Protein AF-A0A9D9D081-F1 (afdb_monomer_lite)

Secondary structure (DSSP, 8-state):
--TTTTHHHHHHHHHTT--------HHHHHHHHHHHT--HHHHHHHHHHHHHTS---TTS-SS-SSSHHHHHHHHHHHHHTT-

Structure (mmCIF, N/CA/C/O backbone):
data_AF-A0A9D9D081-F1
#
_entry.id   AF-A0A9D9D081-F1
#
loop_
_atom_site.group_PDB
_atom_site.id
_atom_site.type_symbol
_atom_site.label_atom_id
_atom_site.label_alt_id
_atom_site.label_comp_id
_atom_site.label_asym_id
_atom_site.label_entity_id
_atom_site.label_seq_id
_atom_site.pdbx_PDB_ins_code
_atom_site.Cartn_x
_atom_site.Cartn_y
_atom_site.Cartn_z
_atom_site.occupancy
_atom_site.B_iso_or_equiv
_atom_site.auth_seq_id
_atom_site.auth_comp_id
_atom_site.auth_asym_id
_atom_site.auth_atom_id
_atom_site.pdbx_PDB_model_num
ATOM 1 N N . MET A 1 1 ? -59.131 -11.587 46.318 1.00 52.41 1 MET A N 1
ATOM 2 C CA . MET A 1 1 ? -58.031 -12.472 45.870 1.00 52.41 1 MET A CA 1
ATOM 3 C C . MET A 1 1 ? -57.355 -11.872 44.628 1.00 52.41 1 MET A C 1
ATOM 5 O O . MET A 1 1 ? -57.620 -12.339 43.536 1.00 52.41 1 MET A O 1
ATOM 9 N N . THR A 1 2 ? -56.531 -10.818 44.746 1.00 55.09 2 THR A N 1
ATOM 10 C CA . THR A 1 2 ? -56.005 -10.112 43.539 1.00 55.09 2 THR A CA 1
ATOM 11 C C . THR A 1 2 ? -54.607 -9.481 43.672 1.00 55.09 2 THR A C 1
ATOM 13 O O . THR A 1 2 ? -54.017 -9.113 42.663 1.00 55.09 2 THR A O 1
ATOM 16 N N . ARG A 1 3 ? -53.995 -9.412 44.866 1.00 56.81 3 ARG A N 1
ATOM 17 C CA . ARG A 1 3 ? -52.678 -8.751 45.056 1.00 56.81 3 ARG A CA 1
ATOM 18 C C . ARG A 1 3 ? -51.472 -9.534 44.507 1.00 56.81 3 ARG A C 1
ATOM 20 O O . ARG A 1 3 ? -50.412 -8.950 44.326 1.00 56.81 3 ARG A O 1
ATOM 27 N N . ARG A 1 4 ? -51.616 -10.837 44.223 1.00 55.69 4 ARG A N 1
ATOM 28 C CA . ARG A 1 4 ? -50.516 -11.691 43.722 1.00 55.69 4 ARG A CA 1
ATOM 29 C C . ARG A 1 4 ? -50.225 -11.516 42.224 1.00 55.69 4 ARG A C 1
ATOM 31 O O . ARG A 1 4 ? -49.100 -11.765 41.816 1.00 55.69 4 ARG A O 1
ATOM 38 N N . PHE A 1 5 ? -51.191 -11.048 41.425 1.00 55.97 5 PHE A N 1
ATOM 39 C CA . PHE A 1 5 ? -51.030 -10.937 39.965 1.00 55.97 5 PHE A CA 1
ATOM 40 C C . PHE A 1 5 ? -50.182 -9.721 39.539 1.00 55.97 5 PHE A C 1
ATOM 42 O O . PHE A 1 5 ? -49.529 -9.757 38.503 1.00 55.97 5 PHE A O 1
ATOM 49 N N . PHE A 1 6 ? -50.123 -8.675 40.371 1.00 56.06 6 PHE A N 1
ATOM 50 C CA . PHE A 1 6 ? -49.327 -7.465 40.111 1.00 56.06 6 PHE A CA 1
ATOM 51 C C . PHE A 1 6 ? -47.840 -7.589 40.487 1.00 56.06 6 PHE A C 1
ATOM 53 O O . PHE A 1 6 ? -47.035 -6.772 40.051 1.00 56.06 6 PHE A O 1
ATOM 60 N N . LEU A 1 7 ? -47.453 -8.605 41.267 1.00 60.31 7 LEU A N 1
ATOM 61 C CA . LEU A 1 7 ? -46.059 -8.802 41.693 1.00 60.31 7 LEU A CA 1
ATOM 62 C C . LEU A 1 7 ? -45.191 -9.483 40.617 1.00 60.31 7 LEU A C 1
ATOM 64 O O . LEU A 1 7 ? -43.978 -9.302 40.598 1.00 60.31 7 LEU A O 1
ATOM 68 N N . LEU A 1 8 ? -45.808 -10.227 39.694 1.00 63.09 8 LEU A N 1
ATOM 69 C CA . LEU A 1 8 ? -45.128 -10.983 38.637 1.00 63.09 8 LEU A CA 1
ATOM 70 C C . LEU A 1 8 ? -44.512 -10.118 37.510 1.00 63.09 8 LEU A C 1
ATOM 72 O O . LEU A 1 8 ? -43.359 -10.373 37.161 1.00 63.09 8 LEU A O 1
ATOM 76 N N . PRO A 1 9 ? -45.179 -9.074 36.966 1.00 66.62 9 PRO A N 1
ATOM 77 C CA . PRO A 1 9 ? -44.549 -8.203 35.966 1.00 66.62 9 PRO A CA 1
ATOM 78 C C . PRO A 1 9 ? -43.446 -7.320 36.570 1.00 66.62 9 PRO A C 1
ATOM 80 O O . PRO A 1 9 ? -42.457 -7.028 35.902 1.00 66.62 9 PRO A O 1
ATOM 83 N N . ALA A 1 10 ? -43.575 -6.944 37.847 1.00 64.38 10 ALA A N 1
ATOM 84 C CA . ALA A 1 10 ? -42.559 -6.172 38.561 1.00 64.38 10 ALA A CA 1
ATOM 85 C C . ALA A 1 10 ? -41.264 -6.978 38.766 1.00 64.38 10 ALA A C 1
ATOM 87 O O . ALA A 1 10 ? -40.172 -6.440 38.603 1.00 64.38 10 ALA A O 1
ATOM 88 N N . LEU A 1 11 ? -41.377 -8.282 39.046 1.00 64.25 11 LEU A N 1
ATOM 89 C CA . LEU A 1 11 ? -40.227 -9.180 39.166 1.00 64.25 11 LEU A CA 1
ATOM 90 C C . LEU A 1 11 ? -39.519 -9.398 37.815 1.00 64.25 11 LEU A C 1
ATOM 92 O O . LEU A 1 11 ? -38.293 -9.413 37.770 1.00 64.25 11 LEU A O 1
ATOM 96 N N . LEU A 1 12 ? -40.270 -9.493 36.710 1.00 65.88 12 LEU A N 1
ATOM 97 C CA . LEU A 1 12 ? -39.714 -9.652 35.357 1.00 65.88 12 LEU A CA 1
ATOM 98 C C . LEU A 1 12 ? -38.937 -8.404 34.881 1.00 65.88 12 LEU A C 1
ATOM 100 O O . LEU A 1 12 ? -37.909 -8.534 34.222 1.00 65.88 12 LEU A O 1
ATOM 104 N N . LEU A 1 13 ? -39.388 -7.202 35.259 1.00 63.12 13 LEU A N 1
ATOM 105 C CA . LEU A 1 13 ? -38.691 -5.932 35.002 1.00 63.12 13 LEU A CA 1
ATOM 106 C C . LEU A 1 13 ? -37.372 -5.806 35.785 1.00 63.12 13 LEU A C 1
ATOM 108 O O . LEU A 1 13 ? -36.395 -5.276 35.261 1.00 63.12 13 LEU A O 1
ATOM 112 N N . LEU A 1 14 ? -37.321 -6.331 37.013 1.00 61.06 14 LEU A N 1
ATOM 113 C CA . LEU A 1 14 ? -36.123 -6.318 37.863 1.00 61.06 14 LEU A CA 1
ATOM 114 C C . LEU A 1 14 ? -35.006 -7.254 37.358 1.00 61.06 14 LEU A C 1
ATOM 116 O O . LEU A 1 14 ? -33.832 -6.940 37.533 1.00 61.06 14 LEU A O 1
ATOM 120 N N . LEU A 1 15 ? -35.343 -8.356 36.677 1.00 61.03 15 LEU A N 1
ATOM 121 C CA . LEU A 1 15 ? -34.368 -9.277 36.065 1.00 61.03 15 LEU A CA 1
ATOM 122 C C . LEU A 1 15 ? -33.652 -8.694 34.828 1.00 61.03 15 LEU A C 1
ATOM 124 O O . LEU A 1 15 ? -32.541 -9.114 34.512 1.00 61.03 15 LEU A O 1
ATOM 128 N N . GLY A 1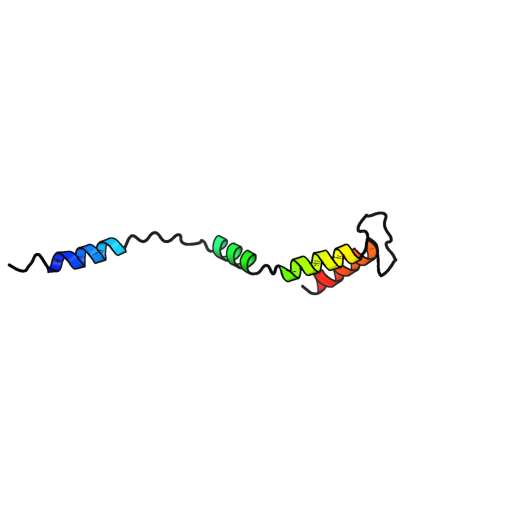 16 ? -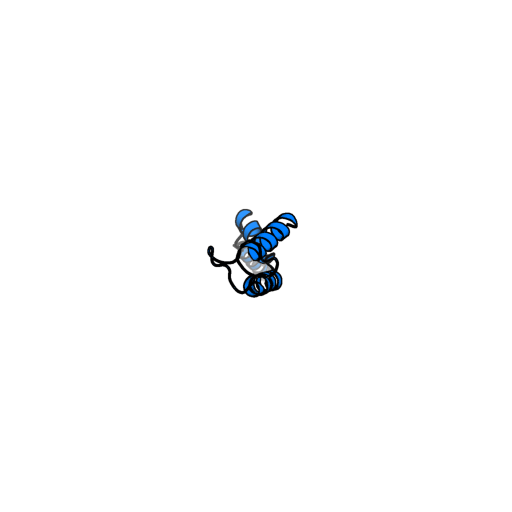34.244 -7.715 34.134 1.00 61.00 16 GLY A N 1
ATOM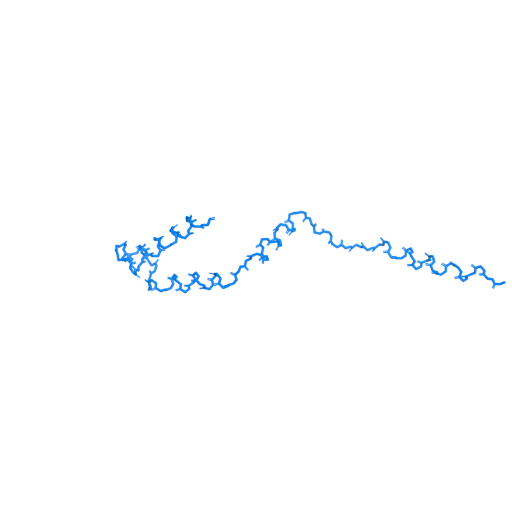 129 C CA . GLY A 1 16 ? -33.664 -7.119 32.920 1.00 61.00 16 GLY A CA 1
ATOM 130 C C . GLY A 1 16 ? -32.508 -6.135 33.156 1.00 61.00 16 GLY A C 1
ATOM 131 O O . GLY A 1 16 ? -31.785 -5.813 32.215 1.00 61.00 16 GLY A O 1
ATOM 132 N N . ALA A 1 17 ? -32.313 -5.657 34.390 1.00 59.38 17 ALA A N 1
ATOM 133 C CA . ALA A 1 17 ? -31.352 -4.595 34.707 1.00 59.38 17 ALA A CA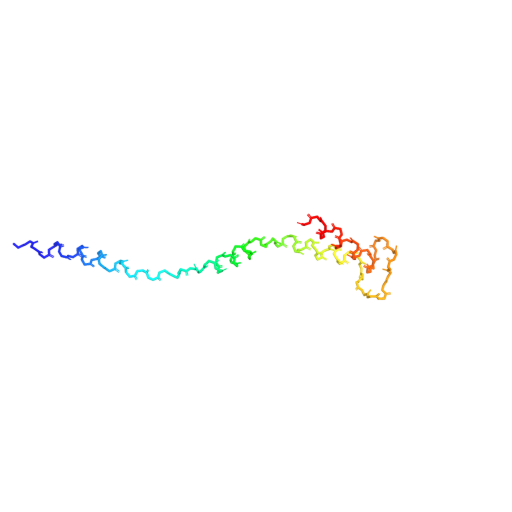 1
ATOM 134 C C . ALA A 1 17 ? -29.883 -5.066 34.768 1.00 59.38 17 ALA A C 1
ATOM 136 O O . ALA A 1 17 ? -28.972 -4.248 34.662 1.00 59.38 17 ALA A O 1
ATOM 137 N N . CYS A 1 18 ? -29.629 -6.372 34.888 1.00 56.62 18 CYS A N 1
ATOM 138 C CA . CYS A 1 18 ? -28.279 -6.942 34.903 1.00 56.62 18 CYS A CA 1
ATOM 139 C C . CYS A 1 18 ? -27.842 -7.416 33.507 1.00 56.62 18 CYS A C 1
ATOM 141 O O . CYS A 1 18 ? -27.363 -8.536 33.343 1.00 56.62 18 CYS A O 1
ATOM 143 N N . ARG A 1 19 ? -28.013 -6.585 32.472 1.00 64.19 19 ARG A N 1
ATOM 144 C CA . ARG A 1 19 ? -27.337 -6.822 31.189 1.00 64.19 19 ARG A CA 1
ATOM 145 C C . ARG A 1 19 ? -25.896 -6.323 31.287 1.00 64.19 19 ARG A C 1
ATOM 147 O O . ARG A 1 19 ? -25.622 -5.140 31.100 1.00 64.19 19 ARG A O 1
ATOM 154 N N . ASN A 1 20 ? -24.971 -7.239 31.563 1.00 63.38 20 ASN A N 1
ATOM 155 C CA . ASN A 1 20 ? -23.547 -7.015 31.327 1.00 63.38 20 ASN A CA 1
ATOM 156 C C . ASN A 1 20 ? -23.281 -7.125 29.819 1.00 63.38 20 ASN A C 1
ATOM 158 O O . ASN A 1 20 ? -22.837 -8.163 29.336 1.00 63.38 20 ASN A O 1
ATOM 162 N N . GLU A 1 21 ? -23.587 -6.072 29.061 1.00 67.88 21 GLU A N 1
ATOM 163 C CA . GLU A 1 21 ? -23.044 -5.954 27.709 1.00 67.88 21 GLU A CA 1
ATOM 164 C C . GLU A 1 21 ? -21.541 -5.663 27.818 1.00 67.88 21 GLU A C 1
ATOM 166 O O . GLU A 1 21 ? -21.154 -4.764 28.578 1.00 67.88 21 GLU A O 1
ATOM 171 N N . PRO A 1 22 ? -20.679 -6.409 27.105 1.00 70.88 22 PRO A N 1
ATOM 172 C CA . PRO A 1 22 ? -19.273 -6.059 26.991 1.00 70.88 22 PRO A CA 1
ATOM 173 C C . PRO A 1 22 ? -19.180 -4.651 26.400 1.00 70.88 22 PRO A C 1
ATOM 175 O O . PRO A 1 22 ? -19.471 -4.433 25.225 1.00 70.88 22 PRO A O 1
ATOM 178 N N . ARG A 1 23 ? -18.830 -3.664 27.225 1.00 70.50 23 ARG A N 1
ATOM 179 C CA . ARG A 1 23 ? -18.598 -2.303 26.745 1.00 70.50 23 ARG A CA 1
ATOM 180 C C . ARG A 1 23 ? -17.204 -2.284 26.148 1.00 70.50 23 ARG A C 1
ATOM 182 O O . ARG A 1 23 ? -16.235 -2.367 26.898 1.00 70.50 23 ARG A O 1
ATOM 189 N N . MET A 1 24 ? -17.116 -2.183 24.825 1.00 73.69 24 MET A N 1
ATOM 190 C CA . MET A 1 24 ? -15.837 -1.920 24.171 1.00 73.69 24 MET A CA 1
ATOM 191 C C . MET A 1 24 ? -15.257 -0.633 24.750 1.00 73.69 24 MET A C 1
ATOM 193 O O . MET A 1 24 ? -15.930 0.400 24.822 1.00 73.69 24 MET A O 1
ATOM 197 N N . THR A 1 25 ? -14.007 -0.696 25.177 1.0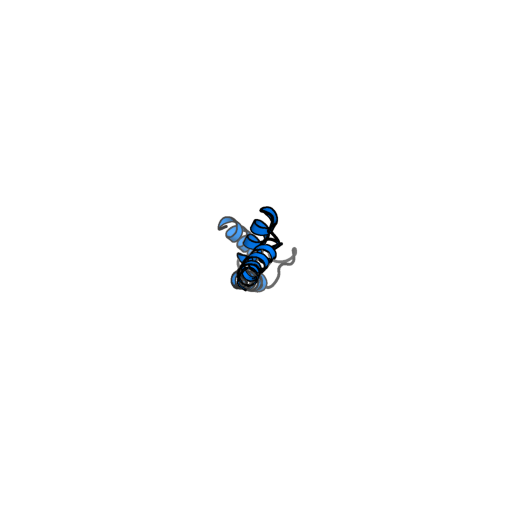0 85.56 25 THR A N 1
ATOM 198 C CA . THR A 1 25 ? -13.258 0.493 25.564 1.00 85.56 25 THR A CA 1
ATOM 199 C C . THR A 1 25 ? -13.045 1.394 24.338 1.00 85.56 25 THR A C 1
ATOM 201 O O . THR A 1 25 ? -13.033 0.907 23.204 1.00 85.56 25 THR A O 1
ATOM 204 N N . PRO A 1 26 ? -12.822 2.710 24.515 1.00 86.06 26 PRO A N 1
ATOM 205 C CA . PRO A 1 26 ? -12.519 3.604 23.394 1.00 86.06 26 PRO A CA 1
ATOM 206 C C . PRO A 1 26 ? -11.293 3.184 22.564 1.00 86.06 26 PRO A C 1
ATOM 208 O O . PRO A 1 26 ? -11.174 3.553 21.401 1.00 86.06 26 PRO A O 1
ATOM 211 N N . CYS A 1 27 ? -10.354 2.437 23.150 1.00 90.56 27 CYS A N 1
ATOM 212 C CA . CYS A 1 27 ? -9.213 1.876 22.425 1.00 90.56 27 CYS A CA 1
ATOM 213 C C . CYS A 1 27 ? -9.651 0.716 21.518 1.00 90.56 27 CYS A C 1
ATOM 215 O O . CYS A 1 27 ? -9.341 0.701 20.330 1.00 90.56 27 CYS A O 1
ATOM 217 N N . GLU A 1 28 ? -10.437 -0.219 22.055 1.00 92.31 28 GLU A N 1
ATOM 218 C CA . GLU A 1 28 ? -10.960 -1.358 21.295 1.00 92.31 28 GLU A CA 1
ATOM 219 C C . GLU A 1 28 ? -11.853 -0.912 20.136 1.00 92.31 28 GLU A C 1
ATOM 221 O O . GLU A 1 28 ? -11.754 -1.475 19.048 1.00 92.31 28 GLU A O 1
ATOM 226 N N . SER A 1 29 ? -12.673 0.129 20.322 1.00 91.31 29 SER A N 1
ATOM 227 C CA . SER A 1 29 ? -13.505 0.661 19.238 1.00 91.31 29 SER A CA 1
ATOM 228 C C . SER A 1 29 ? -12.676 1.295 18.115 1.00 91.31 29 SER A C 1
ATOM 230 O O . SER A 1 29 ? -12.996 1.097 16.944 1.00 91.31 29 SER A O 1
ATOM 232 N N . GLN A 1 30 ? -11.587 1.999 18.443 1.00 95.19 30 GLN A N 1
ATOM 233 C CA . GLN A 1 30 ? -10.661 2.552 17.448 1.00 95.19 30 GLN A CA 1
ATOM 234 C C . GLN A 1 30 ? -9.932 1.450 16.674 1.00 95.19 30 GLN A C 1
ATOM 236 O O . GLN A 1 30 ? -9.841 1.521 15.450 1.00 95.19 30 GLN A O 1
ATOM 241 N N . ILE A 1 31 ? -9.459 0.409 17.364 1.00 95.31 31 ILE A N 1
ATOM 242 C CA . ILE A 1 31 ? -8.805 -0.739 16.722 1.00 95.31 31 ILE A CA 1
ATOM 243 C C . ILE A 1 31 ? -9.796 -1.472 15.811 1.00 95.31 31 ILE A C 1
ATOM 245 O O . ILE A 1 31 ? -9.469 -1.764 14.662 1.00 95.31 31 ILE A O 1
ATOM 249 N N . ALA A 1 32 ? -11.019 -1.725 16.284 1.00 95.62 32 ALA A N 1
ATOM 250 C CA . ALA A 1 32 ? -12.059 -2.374 15.491 1.00 95.62 32 ALA A CA 1
ATOM 251 C C . ALA A 1 32 ? -12.407 -1.564 14.233 1.00 95.62 32 ALA A C 1
ATOM 253 O O . ALA A 1 32 ? -12.531 -2.138 13.152 1.00 95.62 32 ALA A O 1
ATOM 254 N N . ALA A 1 33 ? -12.500 -0.236 14.352 1.00 95.94 33 ALA A N 1
ATOM 255 C CA . ALA A 1 33 ? -12.728 0.648 13.214 1.00 95.94 33 ALA A CA 1
ATOM 256 C C . ALA A 1 33 ? -11.561 0.619 12.213 1.00 95.94 33 ALA A C 1
ATOM 258 O O . ALA A 1 33 ? -11.796 0.524 11.011 1.00 95.94 33 ALA A O 1
ATOM 259 N N . ALA A 1 34 ? -10.314 0.642 12.693 1.00 95.81 34 ALA A N 1
ATOM 260 C CA . ALA A 1 34 ? -9.132 0.566 11.835 1.00 95.81 34 ALA A CA 1
ATOM 261 C C . ALA A 1 34 ? -9.067 -0.760 11.061 1.00 95.81 34 ALA A C 1
ATOM 263 O O . ALA A 1 34 ? -8.787 -0.760 9.866 1.00 95.81 34 ALA A O 1
ATOM 264 N N . VAL A 1 35 ? -9.378 -1.884 11.717 1.00 96.31 35 VAL A N 1
ATOM 265 C CA . VAL A 1 35 ? -9.428 -3.205 11.071 1.00 96.31 35 VAL A CA 1
ATOM 266 C C . VAL A 1 35 ? -10.573 -3.286 10.061 1.00 96.31 35 VAL A C 1
ATOM 268 O O . VAL A 1 35 ? -10.379 -3.808 8.967 1.00 96.31 35 VAL A O 1
ATOM 271 N N . ALA A 1 36 ? -11.750 -2.742 10.386 1.00 96.19 36 ALA A N 1
ATOM 272 C CA . ALA A 1 36 ? -12.896 -2.723 9.476 1.00 96.19 36 ALA A CA 1
ATOM 273 C C . ALA A 1 36 ? -12.667 -1.850 8.229 1.00 96.19 36 ALA A C 1
ATOM 275 O O . ALA A 1 36 ? -13.287 -2.092 7.197 1.00 96.19 36 ALA A O 1
ATOM 276 N N . ALA A 1 37 ? -11.781 -0.854 8.313 1.00 96.38 37 ALA A N 1
ATOM 277 C CA . ALA A 1 37 ? -11.416 0.011 7.194 1.00 96.38 37 ALA A CA 1
ATOM 278 C C . ALA A 1 37 ? -10.407 -0.626 6.215 1.00 96.38 37 ALA A C 1
ATOM 280 O O . ALA A 1 37 ? -10.100 -0.023 5.187 1.00 96.38 37 ALA A O 1
ATOM 281 N N . VAL A 1 38 ? -9.872 -1.817 6.512 1.00 95.75 38 VAL A N 1
ATOM 282 C CA . VAL A 1 38 ? -8.934 -2.511 5.619 1.00 95.75 38 VAL A CA 1
ATOM 283 C C . VAL A 1 38 ? -9.676 -3.061 4.401 1.00 95.75 38 VAL A C 1
ATOM 285 O O . VAL A 1 38 ? -10.512 -3.955 4.515 1.00 95.75 38 VAL A O 1
ATOM 288 N N . ASP A 1 39 ? -9.315 -2.563 3.219 1.00 96.44 39 ASP A N 1
ATOM 289 C CA . ASP A 1 39 ? -9.842 -3.034 1.940 1.00 96.44 39 ASP A CA 1
ATOM 290 C C . ASP A 1 39 ? -8.972 -4.155 1.340 1.00 96.44 39 ASP A C 1
ATOM 292 O O . ASP A 1 39 ? -7.785 -3.976 1.051 1.00 96.44 39 ASP A O 1
ATOM 296 N N . ILE A 1 40 ? -9.578 -5.324 1.125 1.00 97.06 40 ILE A N 1
ATOM 297 C CA . ILE A 1 40 ? -8.902 -6.511 0.587 1.00 97.06 40 ILE A CA 1
ATOM 298 C C . ILE A 1 40 ? -8.483 -6.321 -0.873 1.00 97.06 40 ILE A C 1
ATOM 300 O O . ILE A 1 40 ? -7.425 -6.819 -1.271 1.00 97.06 40 ILE A O 1
ATOM 304 N N . ASP A 1 41 ? -9.265 -5.598 -1.671 1.00 97.50 41 ASP A N 1
ATOM 305 C CA . ASP A 1 41 ? -8.959 -5.421 -3.091 1.00 97.50 41 ASP A CA 1
ATOM 306 C C . ASP A 1 41 ? -7.762 -4.485 -3.286 1.00 97.50 41 ASP A C 1
ATOM 308 O O . ASP A 1 41 ? -6.897 -4.741 -4.131 1.00 97.50 41 ASP A O 1
ATOM 312 N N . SER A 1 42 ? -7.613 -3.485 -2.414 1.00 93.88 42 SER A N 1
ATOM 313 C CA . SER A 1 42 ? -6.390 -2.689 -2.310 1.00 93.88 42 SER A CA 1
ATOM 314 C C . SER A 1 42 ? -5.158 -3.550 -2.011 1.00 93.88 42 SER A C 1
ATOM 316 O O . SER A 1 42 ? -4.132 -3.384 -2.676 1.00 93.88 42 SER A O 1
ATOM 318 N N . VAL A 1 43 ? -5.237 -4.495 -1.062 1.00 95.75 43 VAL A N 1
ATOM 319 C CA . VAL A 1 43 ? -4.108 -5.393 -0.735 1.00 95.75 43 VAL A CA 1
ATOM 320 C C . VAL A 1 43 ? -3.744 -6.283 -1.923 1.00 95.75 43 VAL A C 1
ATOM 322 O O . VAL A 1 43 ? -2.562 -6.418 -2.242 1.00 95.75 43 VAL A O 1
ATOM 325 N N . ARG A 1 44 ? -4.739 -6.857 -2.612 1.00 97.94 44 ARG A N 1
ATOM 326 C CA . ARG A 1 44 ? -4.510 -7.665 -3.822 1.00 97.94 44 ARG A CA 1
ATOM 327 C C . ARG A 1 44 ? -3.831 -6.853 -4.916 1.00 97.94 44 ARG A C 1
ATOM 329 O O . ARG A 1 44 ? -2.792 -7.269 -5.414 1.00 97.94 44 ARG A O 1
ATOM 336 N N . THR A 1 45 ? -4.343 -5.654 -5.186 1.00 96.50 45 THR A N 1
ATOM 337 C CA . THR A 1 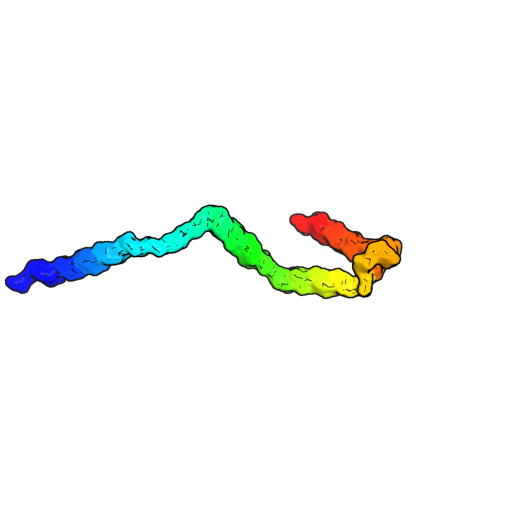45 ? -3.757 -4.729 -6.165 1.00 96.50 45 THR A CA 1
ATOM 338 C C . THR A 1 45 ? -2.287 -4.448 -5.844 1.00 96.50 45 THR A C 1
ATOM 340 O O . THR A 1 45 ? -1.441 -4.480 -6.728 1.00 96.50 45 THR A O 1
ATOM 343 N N . TYR A 1 46 ? -1.940 -4.219 -4.571 1.00 95.25 46 TYR A N 1
ATOM 344 C CA . TYR A 1 46 ? -0.541 -4.039 -4.165 1.00 95.25 46 TYR A CA 1
ATOM 345 C C . TYR A 1 46 ? 0.336 -5.250 -4.485 1.00 95.25 46 TYR A C 1
ATOM 347 O O . TYR A 1 46 ? 1.472 -5.077 -4.926 1.00 95.25 46 TYR A O 1
ATOM 355 N N . ILE A 1 47 ? -0.163 -6.458 -4.230 1.00 96.31 47 ILE A N 1
ATOM 356 C CA . ILE A 1 47 ? 0.572 -7.693 -4.503 1.00 96.31 47 ILE A CA 1
ATOM 357 C C . ILE A 1 47 ? 0.792 -7.846 -6.009 1.00 96.31 47 ILE A C 1
ATOM 359 O O . ILE A 1 47 ? 1.932 -8.062 -6.421 1.00 96.31 47 ILE A O 1
ATOM 363 N N . ASP A 1 48 ? -0.262 -7.683 -6.808 1.00 97.06 48 ASP A N 1
ATOM 364 C CA . ASP A 1 48 ? -0.211 -7.855 -8.261 1.00 97.06 48 ASP A CA 1
ATOM 365 C C . ASP A 1 48 ? 0.774 -6.868 -8.908 1.00 97.06 48 ASP A C 1
ATOM 367 O O . ASP A 1 48 ? 1.660 -7.277 -9.663 1.00 97.06 48 ASP A O 1
ATOM 371 N N . GLU A 1 49 ? 0.712 -5.591 -8.520 1.00 96.12 49 GLU A N 1
ATOM 372 C CA . GLU A 1 49 ? 1.640 -4.549 -8.983 1.00 96.12 49 GLU A CA 1
ATOM 373 C C . GLU A 1 49 ? 3.092 -4.858 -8.582 1.00 96.12 49 GLU A C 1
ATOM 375 O O . GLU A 1 49 ? 4.013 -4.765 -9.392 1.00 96.12 49 GLU A O 1
ATOM 380 N N . LEU A 1 50 ? 3.329 -5.288 -7.335 1.00 95.69 50 LEU A N 1
ATOM 381 C CA . LEU A 1 50 ? 4.686 -5.585 -6.862 1.00 95.69 50 LEU A CA 1
ATOM 382 C C . LEU A 1 50 ? 5.294 -6.835 -7.509 1.00 95.69 50 LEU A C 1
ATOM 384 O O . LEU A 1 50 ? 6.518 -6.920 -7.641 1.00 95.69 50 LEU A O 1
ATOM 388 N N . VAL A 1 51 ? 4.471 -7.817 -7.880 1.00 95.62 51 VAL A N 1
ATOM 389 C CA . VAL A 1 51 ? 4.922 -9.033 -8.573 1.00 95.62 51 VAL A CA 1
ATOM 390 C C . VAL A 1 51 ? 5.202 -8.756 -10.055 1.00 95.62 51 VAL A C 1
ATOM 392 O O . VAL A 1 51 ? 6.117 -9.364 -10.616 1.00 95.62 51 VAL A O 1
ATOM 395 N N . ALA A 1 52 ? 4.510 -7.792 -10.673 1.00 96.81 52 ALA A N 1
ATOM 396 C CA . ALA A 1 52 ? 4.713 -7.418 -12.074 1.00 96.81 52 ALA A CA 1
ATOM 397 C C . ALA A 1 52 ? 6.147 -6.936 -12.392 1.00 96.81 52 ALA A C 1
ATOM 399 O O . ALA A 1 52 ? 6.629 -7.142 -13.506 1.00 96.81 52 ALA A O 1
ATOM 400 N N . PHE A 1 53 ? 6.886 -6.401 -11.408 1.00 97.06 53 PHE A N 1
ATOM 401 C CA . PHE A 1 53 ? 8.291 -5.984 -11.570 1.00 97.06 53 PHE A CA 1
ATOM 402 C C . PHE A 1 53 ? 9.297 -7.143 -11.742 1.00 97.06 53 PHE A C 1
ATOM 404 O O . PHE A 1 53 ? 10.499 -6.893 -11.875 1.00 97.06 53 PHE A O 1
ATOM 411 N N . GLN A 1 54 ? 8.833 -8.403 -11.755 1.00 94.38 54 GLN A N 1
ATOM 412 C CA . GLN A 1 54 ? 9.588 -9.661 -11.920 1.00 94.38 54 GLN A CA 1
ATOM 413 C C . GLN A 1 54 ? 10.509 -10.025 -10.749 1.00 94.38 54 GLN A C 1
ATOM 415 O O . GLN A 1 54 ? 10.515 -11.167 -10.294 1.00 94.38 54 GLN A O 1
ATOM 420 N N . THR A 1 55 ? 11.297 -9.076 -10.243 1.00 94.25 55 THR A N 1
ATOM 421 C CA . THR A 1 55 ? 12.213 -9.284 -9.118 1.00 94.25 55 THR A CA 1
ATOM 422 C C . THR A 1 55 ? 12.278 -8.058 -8.216 1.00 94.25 55 THR A C 1
ATOM 424 O O . THR A 1 55 ? 12.232 -6.919 -8.670 1.00 94.25 55 THR A O 1
ATOM 427 N N . ARG A 1 56 ? 12.406 -8.317 -6.913 1.00 92.94 56 ARG A N 1
ATOM 428 C CA . ARG A 1 56 ? 12.615 -7.322 -5.846 1.00 92.94 56 ARG A CA 1
ATOM 429 C C . ARG A 1 56 ? 13.886 -7.635 -5.055 1.00 92.94 56 ARG A C 1
ATOM 431 O O . ARG A 1 56 ? 14.025 -7.263 -3.896 1.00 92.94 56 ARG A O 1
ATOM 438 N N . HIS A 1 57 ? 14.798 -8.394 -5.660 1.00 95.19 57 HIS A N 1
ATOM 439 C CA . HIS A 1 57 ? 16.090 -8.678 -5.054 1.00 95.19 57 HIS A CA 1
ATOM 440 C C . HIS A 1 57 ? 16.975 -7.426 -5.107 1.00 95.19 57 HIS A C 1
ATOM 442 O O . HIS A 1 57 ? 16.976 -6.712 -6.110 1.00 95.19 57 HIS A O 1
ATOM 448 N N . THR A 1 58 ? 17.767 -7.173 -4.067 1.00 95.06 58 THR A N 1
ATOM 449 C CA . THR A 1 58 ? 18.597 -5.957 -3.949 1.00 95.06 58 THR A CA 1
ATOM 450 C C . THR A 1 58 ? 19.677 -5.840 -5.030 1.00 95.06 58 THR A C 1
ATOM 452 O O . THR A 1 58 ? 20.063 -4.734 -5.382 1.00 95.06 58 THR A O 1
ATOM 455 N N . LEU A 1 59 ? 20.123 -6.966 -5.601 1.00 96.00 59 LEU A N 1
ATOM 456 C CA . LEU A 1 59 ? 21.065 -7.010 -6.737 1.00 96.00 59 LEU A CA 1
ATOM 457 C C . LEU A 1 59 ? 20.406 -6.869 -8.125 1.00 96.00 59 LEU A C 1
ATOM 459 O O . LEU A 1 59 ? 21.087 -7.006 -9.136 1.00 96.00 59 LEU A O 1
ATOM 463 N N . SER A 1 60 ? 19.088 -6.671 -8.205 1.00 96.62 60 SER A N 1
ATOM 464 C CA . SER A 1 60 ? 18.413 -6.467 -9.494 1.00 96.62 60 SER A CA 1
ATOM 465 C C . SER A 1 60 ? 18.598 -5.041 -10.031 1.00 96.62 60 SER A C 1
ATOM 467 O O . SER A 1 60 ? 19.197 -4.190 -9.375 1.00 96.62 60 SER A O 1
ATOM 469 N N . SER A 1 61 ? 18.103 -4.780 -11.247 1.00 96.25 61 SER A N 1
ATOM 470 C CA . SER A 1 61 ? 18.243 -3.473 -11.896 1.00 96.25 61 SER A CA 1
ATOM 471 C C . SER A 1 61 ? 17.685 -2.337 -11.033 1.00 96.25 61 SER A C 1
ATOM 473 O O . SER A 1 61 ? 16.573 -2.424 -10.506 1.00 96.25 61 SER A O 1
ATOM 475 N N . GLN A 1 62 ? 18.464 -1.261 -10.919 1.00 96.19 62 GLN A N 1
ATOM 476 C CA . GLN A 1 62 ? 18.068 -0.026 -10.237 1.00 96.19 62 GLN A CA 1
ATOM 477 C C . GLN A 1 62 ? 17.577 1.055 -11.207 1.00 96.19 62 GLN A C 1
ATOM 479 O O . GLN A 1 62 ? 16.923 1.998 -10.778 1.00 96.19 62 GLN A O 1
ATOM 484 N N . SER A 1 63 ? 17.899 0.936 -12.497 1.00 96.44 63 SER A N 1
ATOM 485 C CA . SER A 1 63 ? 17.648 1.973 -13.504 1.00 96.44 63 SER A CA 1
ATOM 486 C C . SER A 1 63 ? 16.626 1.578 -14.567 1.00 96.44 63 SER A C 1
ATOM 488 O O . SER A 1 63 ? 16.173 2.443 -15.312 1.00 96.44 63 SER A O 1
ATOM 490 N N . ASP A 1 64 ? 16.257 0.297 -14.660 1.00 96.44 64 ASP A N 1
ATOM 491 C CA . ASP A 1 64 ? 15.186 -0.122 -15.564 1.00 96.44 64 ASP A CA 1
ATOM 492 C C . ASP A 1 64 ? 13.841 0.409 -15.032 1.00 96.44 64 ASP A C 1
ATOM 494 O O . ASP A 1 64 ? 13.502 0.143 -13.876 1.00 96.44 64 ASP A O 1
ATOM 498 N N . PRO A 1 65 ? 13.069 1.156 -15.840 1.00 95.25 65 PRO A N 1
ATOM 499 C CA . PRO A 1 65 ? 11.830 1.783 -15.385 1.00 95.25 65 PRO A CA 1
ATOM 500 C C . PRO A 1 65 ? 10.677 0.790 -15.176 1.00 95.25 65 PRO A C 1
ATOM 502 O O . PRO A 1 65 ? 9.661 1.155 -14.594 1.00 95.25 65 PRO A O 1
ATOM 505 N N . SER A 1 66 ? 10.800 -0.444 -15.673 1.00 95.31 66 SER A N 1
ATOM 506 C CA . SER A 1 66 ? 9.707 -1.423 -15.744 1.00 95.31 66 SER A CA 1
ATOM 507 C C . SER A 1 66 ? 9.927 -2.680 -14.902 1.00 95.31 66 SER A C 1
ATOM 509 O O . SER A 1 66 ? 8.979 -3.419 -14.644 1.00 95.31 66 SER A O 1
ATOM 511 N N . ARG A 1 67 ? 11.164 -2.962 -14.482 1.00 96.00 67 ARG A N 1
ATOM 512 C CA . ARG A 1 67 ? 11.519 -4.190 -13.754 1.00 96.00 67 ARG A CA 1
ATOM 513 C C . ARG A 1 67 ? 12.636 -3.962 -12.746 1.00 96.00 67 ARG A C 1
ATOM 515 O O . ARG A 1 67 ? 13.460 -3.066 -12.894 1.00 96.00 67 ARG A O 1
ATOM 522 N N . GLY A 1 68 ? 12.719 -4.859 -11.771 1.00 96.88 68 GLY A N 1
ATOM 523 C CA . GLY A 1 68 ? 13.747 -4.816 -10.737 1.00 96.88 68 GLY A CA 1
ATOM 524 C C . GLY A 1 68 ? 13.393 -3.930 -9.546 1.00 96.88 68 GLY A C 1
ATOM 525 O O . GLY A 1 68 ? 12.309 -3.352 -9.451 1.00 96.88 68 GLY A O 1
ATOM 526 N N . ILE A 1 69 ? 14.337 -3.848 -8.609 1.00 97.75 69 ILE A N 1
ATOM 527 C CA . ILE A 1 69 ? 14.169 -3.160 -7.330 1.00 97.75 69 ILE A CA 1
ATOM 528 C C . ILE A 1 69 ? 13.943 -1.656 -7.510 1.00 97.75 69 ILE A C 1
ATOM 530 O O . ILE A 1 69 ? 13.146 -1.083 -6.773 1.00 97.75 69 ILE A O 1
ATOM 534 N N . GLY A 1 70 ? 14.581 -1.031 -8.507 1.00 97.25 70 GLY A N 1
ATOM 535 C CA . GLY A 1 70 ? 14.430 0.402 -8.772 1.00 97.25 70 GLY A CA 1
ATOM 536 C C . GLY A 1 70 ? 12.985 0.785 -9.094 1.00 97.25 70 GLY A C 1
ATOM 537 O O . GLY A 1 70 ? 12.410 1.646 -8.427 1.00 97.25 70 GLY A O 1
ATOM 538 N N . ALA A 1 71 ? 12.370 0.085 -10.054 1.00 97.62 71 ALA A N 1
ATOM 539 C CA . ALA A 1 71 ? 10.979 0.305 -10.446 1.00 97.62 71 ALA A CA 1
ATOM 540 C C . ALA A 1 71 ? 9.999 0.066 -9.281 1.00 97.62 71 ALA A C 1
ATOM 542 O O . ALA A 1 71 ? 9.120 0.890 -9.029 1.00 97.62 71 ALA A O 1
ATOM 543 N N . ALA A 1 72 ? 10.196 -1.013 -8.513 1.00 97.25 72 ALA A N 1
ATOM 544 C CA . ALA A 1 72 ? 9.348 -1.333 -7.365 1.00 97.25 72 ALA A CA 1
ATOM 545 C C . ALA A 1 72 ? 9.422 -0.272 -6.249 1.00 97.25 72 ALA A C 1
ATOM 547 O O . ALA A 1 72 ? 8.396 0.094 -5.673 1.00 97.25 72 ALA A O 1
ATOM 548 N N . VAL A 1 73 ? 10.621 0.243 -5.948 1.00 96.44 73 VAL A N 1
ATOM 549 C CA . VAL A 1 73 ? 10.816 1.308 -4.950 1.00 96.44 73 VAL A CA 1
ATOM 550 C C . VAL A 1 73 ? 10.186 2.615 -5.419 1.00 96.44 73 VAL A C 1
ATOM 552 O O . VAL A 1 73 ? 9.470 3.242 -4.643 1.00 96.44 73 VAL A O 1
ATOM 555 N N . ALA A 1 74 ? 10.396 3.003 -6.680 1.00 96.38 74 ALA A N 1
ATOM 556 C CA . ALA A 1 74 ? 9.796 4.212 -7.241 1.00 96.38 74 ALA A CA 1
ATOM 557 C C . ALA A 1 74 ? 8.260 4.159 -7.188 1.00 96.38 74 ALA A C 1
ATOM 559 O O . ALA A 1 74 ? 7.616 5.125 -6.777 1.00 96.38 74 ALA A O 1
ATOM 560 N N . TYR A 1 75 ? 7.674 3.006 -7.522 1.00 95.94 75 TYR A N 1
ATOM 561 C CA . TYR A 1 75 ? 6.237 2.772 -7.396 1.00 95.94 75 TYR A CA 1
ATOM 562 C C . TYR A 1 75 ? 5.740 2.940 -5.952 1.00 95.94 75 TYR A C 1
ATOM 564 O O . TYR A 1 75 ? 4.764 3.658 -5.714 1.00 95.94 75 TYR A O 1
ATOM 572 N N . LEU A 1 76 ? 6.410 2.306 -4.981 1.00 95.69 76 LEU A N 1
ATOM 573 C CA . LEU A 1 76 ? 6.035 2.394 -3.567 1.00 95.69 76 LEU A CA 1
ATOM 574 C C . LEU A 1 76 ? 6.177 3.814 -3.017 1.00 95.69 76 LEU A C 1
ATOM 576 O O . LEU A 1 76 ? 5.271 4.275 -2.325 1.00 95.69 76 LEU A O 1
ATOM 580 N N . ALA A 1 77 ? 7.267 4.509 -3.346 1.00 96.12 77 ALA A N 1
ATOM 581 C CA . ALA A 1 77 ? 7.501 5.891 -2.937 1.00 96.12 77 ALA A CA 1
ATOM 582 C C . ALA A 1 77 ? 6.385 6.806 -3.452 1.00 96.12 77 ALA A C 1
ATOM 584 O O . ALA A 1 77 ? 5.696 7.442 -2.657 1.00 96.12 77 ALA A O 1
ATOM 585 N N . GLY A 1 78 ? 6.110 6.762 -4.760 1.00 96.38 78 GLY A N 1
ATOM 586 C CA . GLY A 1 78 ? 5.048 7.571 -5.349 1.00 96.38 78 GLY A CA 1
ATOM 587 C C . GLY A 1 78 ? 3.660 7.224 -4.809 1.00 96.38 78 GLY A C 1
ATOM 588 O O . GLY A 1 78 ? 2.774 8.071 -4.806 1.00 96.38 78 GLY A O 1
ATOM 589 N N . ARG A 1 79 ? 3.425 5.985 -4.357 1.00 93.69 79 ARG A N 1
ATOM 590 C CA . ARG A 1 79 ? 2.157 5.613 -3.718 1.00 93.69 79 ARG A CA 1
ATOM 591 C C . ARG A 1 79 ? 2.074 6.119 -2.282 1.00 93.69 79 ARG A C 1
ATOM 593 O O . ARG A 1 79 ? 1.017 6.610 -1.924 1.00 93.69 79 ARG A O 1
ATOM 600 N N . CYS A 1 80 ? 3.157 6.057 -1.512 1.00 94.69 80 CYS A N 1
ATOM 601 C CA . CYS A 1 80 ? 3.226 6.620 -0.162 1.00 94.69 80 CYS A CA 1
ATOM 602 C C . CYS A 1 80 ? 2.937 8.129 -0.162 1.00 94.69 80 CYS A C 1
ATOM 604 O O . CYS A 1 80 ? 2.205 8.609 0.685 1.00 94.69 80 CYS A O 1
ATOM 606 N N . GLU A 1 81 ? 3.429 8.858 -1.166 1.00 95.38 81 GLU A N 1
ATOM 607 C CA . GLU A 1 81 ? 3.146 10.292 -1.339 1.00 95.38 81 GLU A CA 1
ATOM 608 C C . GLU A 1 81 ? 1.673 10.610 -1.648 1.00 95.38 81 GLU A C 1
ATOM 610 O O . GLU A 1 81 ? 1.234 11.740 -1.451 1.00 95.38 81 GLU A O 1
ATOM 615 N N . ARG A 1 82 ? 0.908 9.641 -2.171 1.00 90.00 82 ARG A N 1
ATOM 616 C CA . ARG A 1 82 ? -0.524 9.807 -2.476 1.00 90.00 82 ARG A CA 1
ATOM 617 C C . ARG A 1 82 ? -1.441 9.485 -1.293 1.00 90.00 82 ARG A C 1
ATOM 619 O O . ARG A 1 82 ? -2.648 9.667 -1.435 1.00 90.00 82 ARG A O 1
ATOM 626 N N . TRP A 1 83 ? -0.897 8.947 -0.204 1.00 77.75 83 TRP A N 1
ATOM 627 C CA . TRP A 1 83 ? -1.625 8.606 1.020 1.00 77.75 83 TRP A CA 1
ATOM 628 C C . TRP A 1 83 ? -1.497 9.735 2.041 1.00 77.75 83 TRP A C 1
ATOM 630 O O . TRP A 1 83 ? -2.510 9.992 2.727 1.00 77.75 83 TRP A O 1
#

Sequence (83 aa):
MTRRFFLLPALLLLLGACRNEPRMTPCESQIAAAVAAVDIDSVRTYIDELVAFQTRHTLSSQSDPSRGIGAAVAYLAGRCERW

Radius of gyration: 29.4 Å; chains: 1; bounding box: 79×23×62 Å

pLDDT: mean 85.47, std 15.46, range [52.41, 97.94]

Foldseek 3Di:
DPPVVVVVVVVVVVVPPPPPDPDQDPVNVVVVVVVVPDDPVVVVVLVVQLCQLVDCDPPFDLPPCRHYNNVNVVVVVVVVVVD